Protein AF-A0A9D1WB05-F1 (afdb_monomer)

Structure (mmCIF, N/CA/C/O backbone):
data_AF-A0A9D1WB05-F1
#
_entry.id   AF-A0A9D1WB05-F1
#
loop_
_atom_site.group_PDB
_atom_site.id
_atom_site.type_symbol
_atom_site.label_atom_id
_atom_site.label_alt_id
_atom_site.label_comp_id
_atom_site.label_asym_id
_atom_site.label_entity_id
_atom_site.label_seq_id
_atom_site.pdbx_PDB_ins_code
_atom_site.Cartn_x
_atom_site.Cartn_y
_atom_site.Cartn_z
_atom_site.occupancy
_atom_site.B_iso_or_equiv
_atom_site.auth_seq_id
_atom_site.auth_comp_id
_atom_site.auth_asym_id
_atom_site.auth_atom_id
_atom_site.pdbx_PDB_model_num
ATOM 1 N N . PHE A 1 1 ? -5.147 -21.246 6.588 1.00 89.12 1 PHE A N 1
ATOM 2 C CA . PHE A 1 1 ? -5.757 -19.910 6.414 1.00 89.12 1 PHE A CA 1
ATOM 3 C C . PHE A 1 1 ? -4.987 -19.091 5.380 1.00 89.12 1 PHE A C 1
ATOM 5 O O . PHE A 1 1 ? -5.624 -18.463 4.549 1.00 89.12 1 PHE A O 1
ATOM 12 N N . GLU A 1 2 ? -3.654 -19.194 5.340 1.00 93.06 2 GLU A N 1
ATOM 13 C CA . GLU A 1 2 ? -2.764 -18.577 4.334 1.00 93.06 2 GLU A CA 1
ATOM 14 C C . GLU A 1 2 ? -3.246 -18.680 2.879 1.00 93.06 2 GLU A C 1
ATOM 16 O O . GLU A 1 2 ? -3.355 -17.659 2.212 1.00 93.06 2 GLU A O 1
ATOM 21 N N . ALA A 1 3 ? -3.633 -19.871 2.401 1.00 97.06 3 ALA A N 1
ATOM 22 C CA . ALA A 1 3 ? -4.131 -20.041 1.029 1.00 97.06 3 ALA A CA 1
ATOM 23 C C . ALA A 1 3 ? -5.339 -19.136 0.700 1.00 97.06 3 ALA A C 1
ATOM 25 O O . ALA A 1 3 ? -5.446 -18.623 -0.407 1.00 97.06 3 ALA A O 1
ATOM 26 N N . ILE A 1 4 ? -6.219 -18.882 1.676 1.00 96.00 4 ILE A N 1
ATOM 27 C CA . ILE A 1 4 ? -7.369 -17.980 1.508 1.00 96.00 4 ILE A CA 1
ATOM 28 C C . ILE A 1 4 ? -6.901 -16.520 1.440 1.00 96.00 4 ILE A C 1
ATOM 30 O O . ILE A 1 4 ? -7.431 -15.744 0.649 1.00 96.00 4 ILE A O 1
ATOM 34 N N . LEU A 1 5 ? -5.921 -16.131 2.263 1.00 94.88 5 LEU A N 1
ATOM 35 C CA . LEU A 1 5 ? -5.347 -14.780 2.241 1.00 94.88 5 LEU A CA 1
ATOM 36 C C . LEU A 1 5 ? -4.648 -14.494 0.911 1.00 94.88 5 LEU A C 1
ATOM 38 O O . LEU A 1 5 ? -4.804 -13.407 0.354 1.00 94.88 5 LEU A O 1
ATOM 42 N N . PHE A 1 6 ? -3.914 -15.483 0.405 1.00 96.38 6 PHE A N 1
ATOM 43 C CA . PHE A 1 6 ? -3.216 -15.404 -0.868 1.00 96.38 6 PHE A CA 1
ATOM 44 C C . PHE A 1 6 ? -4.193 -15.281 -2.042 1.00 96.38 6 PHE A C 1
ATOM 46 O O . PHE A 1 6 ? -4.075 -14.339 -2.822 1.00 96.38 6 PHE A O 1
ATOM 53 N N . GLU A 1 7 ? -5.214 -16.141 -2.104 1.00 98.06 7 GLU A N 1
ATOM 54 C CA . GLU A 1 7 ? -6.233 -16.086 -3.161 1.00 98.06 7 GLU A CA 1
ATOM 55 C C . GLU A 1 7 ? -6.943 -14.730 -3.185 1.00 98.06 7 GLU A C 1
ATOM 57 O O . GLU A 1 7 ? -7.048 -14.091 -4.224 1.00 98.06 7 GLU A O 1
ATOM 62 N N . ARG A 1 8 ? -7.348 -14.212 -2.019 1.00 97.75 8 ARG A N 1
ATOM 63 C CA . ARG A 1 8 ? -7.998 -12.894 -1.926 1.00 97.75 8 ARG A CA 1
ATOM 64 C C . ARG A 1 8 ? -7.105 -11.742 -2.376 1.00 97.75 8 ARG A C 1
ATOM 66 O O . ARG A 1 8 ? -7.625 -10.752 -2.887 1.00 97.75 8 ARG A O 1
ATOM 73 N N . LYS A 1 9 ? -5.791 -11.833 -2.142 1.00 96.38 9 LYS A N 1
ATOM 74 C CA . LYS A 1 9 ? -4.823 -10.819 -2.586 1.00 96.38 9 LYS A CA 1
ATOM 75 C C . LYS A 1 9 ? -4.764 -10.756 -4.114 1.00 96.38 9 LYS A C 1
ATOM 77 O O . LYS A 1 9 ? -4.623 -9.656 -4.640 1.00 96.38 9 LYS A O 1
ATOM 82 N N . ILE A 1 10 ? -4.866 -11.903 -4.787 1.00 97.50 10 ILE A N 1
ATOM 83 C CA . ILE A 1 10 ? -4.849 -12.007 -6.251 1.00 97.50 10 ILE A CA 1
ATOM 84 C C . ILE A 1 10 ? -6.216 -11.630 -6.829 1.00 97.50 10 ILE A C 1
ATOM 86 O O . ILE A 1 10 ? -6.292 -10.707 -7.631 1.00 97.50 10 ILE A O 1
ATOM 90 N N . GLU A 1 11 ? -7.284 -12.288 -6.372 1.00 98.12 11 GLU A N 1
ATOM 91 C CA . GLU A 1 11 ? -8.647 -12.142 -6.901 1.00 98.12 11 GLU A CA 1
ATOM 92 C C . GLU A 1 11 ? -9.156 -10.698 -6.818 1.00 98.12 11 GLU A C 1
ATOM 94 O O . GLU A 1 11 ? -9.781 -10.206 -7.747 1.00 98.12 11 GLU A O 1
ATOM 99 N N . PHE A 1 12 ? -8.850 -9.994 -5.722 1.00 98.00 12 PHE A N 1
ATOM 100 C CA . PHE A 1 12 ? -9.285 -8.610 -5.502 1.00 98.00 12 PHE A CA 1
ATOM 101 C C . PHE A 1 12 ? -8.144 -7.592 -5.625 1.00 98.00 12 PHE A C 1
ATOM 103 O O . PHE A 1 12 ? -8.158 -6.538 -4.965 1.00 98.00 12 PHE A O 1
ATOM 110 N N . ALA A 1 13 ? -7.113 -7.912 -6.413 1.00 96.81 13 ALA A N 1
ATOM 111 C CA . ALA A 1 13 ? -6.029 -6.981 -6.691 1.00 96.81 13 ALA A CA 1
ATOM 112 C C . ALA A 1 13 ? -6.593 -5.664 -7.257 1.00 96.81 13 ALA A C 1
ATOM 114 O O . ALA A 1 13 ? -7.478 -5.657 -8.103 1.00 96.81 13 ALA A O 1
ATOM 115 N N . PHE A 1 14 ? -6.090 -4.530 -6.761 1.00 96.06 14 PHE A N 1
ATOM 116 C CA . PHE A 1 14 ? -6.531 -3.179 -7.147 1.00 96.06 14 PHE A CA 1
ATOM 117 C C . PHE A 1 14 ? -8.000 -2.811 -6.834 1.00 96.06 14 PHE A C 1
ATOM 119 O O . PHE A 1 14 ? -8.456 -1.744 -7.231 1.00 96.06 14 PHE A O 1
ATOM 126 N N . GLU A 1 15 ? -8.716 -3.592 -6.015 1.00 97.62 15 GLU A N 1
ATOM 127 C CA . GLU A 1 15 ? -10.096 -3.282 -5.583 1.00 97.62 15 GLU A CA 1
ATOM 128 C C . GLU A 1 15 ? -10.201 -2.689 -4.163 1.00 97.62 15 GLU A C 1
ATOM 130 O O . GLU A 1 15 ? -11.262 -2.673 -3.528 1.00 97.62 15 GLU A O 1
ATOM 135 N N . GLY A 1 16 ? -9.073 -2.263 -3.590 1.00 96.44 16 GLY A N 1
ATOM 136 C CA . GLY A 1 16 ? -9.024 -1.687 -2.242 1.00 96.44 16 GLY A CA 1
ATOM 137 C C . GLY A 1 16 ? -9.300 -2.681 -1.105 1.00 96.44 16 GLY A C 1
ATOM 138 O O . GLY A 1 16 ? -9.444 -2.267 0.044 1.00 96.44 16 GLY A O 1
ATOM 139 N N . LYS A 1 17 ? -9.363 -3.994 -1.374 1.00 97.25 17 LYS A N 1
ATOM 140 C CA . LYS A 1 17 ? -9.651 -5.013 -0.346 1.00 97.25 17 LYS A CA 1
ATOM 141 C C . LYS A 1 17 ? -8.461 -5.315 0.559 1.00 97.25 17 LYS A C 1
ATOM 143 O O . LYS A 1 17 ? -8.656 -5.508 1.756 1.00 97.25 17 LYS A O 1
ATOM 148 N N . ARG A 1 18 ? -7.235 -5.307 0.019 1.00 95.94 18 ARG A N 1
ATOM 149 C CA . ARG A 1 18 ? -6.016 -5.695 0.755 1.00 95.94 18 ARG A CA 1
ATOM 150 C C . ARG A 1 18 ? -5.816 -4.884 2.036 1.00 95.94 18 ARG A C 1
ATOM 152 O O . ARG A 1 18 ? -5.493 -5.470 3.062 1.00 95.94 18 ARG A O 1
ATOM 159 N N . PHE A 1 19 ? -6.064 -3.574 1.993 1.00 96.06 19 PHE A N 1
ATOM 160 C CA . PHE A 1 19 ? -5.976 -2.711 3.175 1.00 96.06 19 PHE A CA 1
ATOM 161 C C . PHE A 1 19 ? -6.924 -3.178 4.290 1.00 96.06 19 PHE A C 1
ATOM 163 O O . PHE A 1 19 ? -6.508 -3.356 5.431 1.00 96.06 19 PHE A O 1
ATOM 170 N N . TRP A 1 20 ? -8.192 -3.430 3.9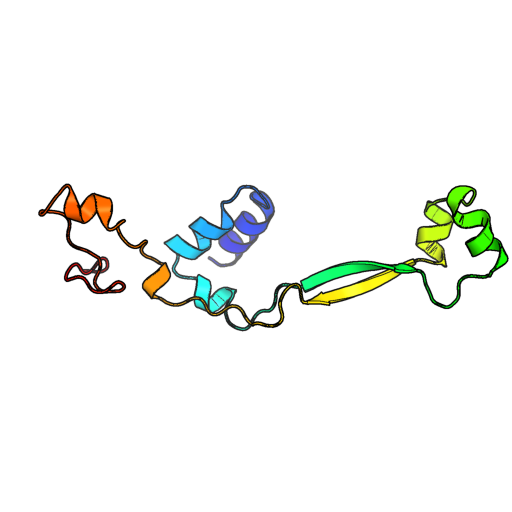61 1.00 96.44 20 TRP A N 1
ATOM 171 C CA . TRP A 1 20 ? -9.191 -3.861 4.941 1.00 96.44 20 TRP A CA 1
ATOM 172 C C . TRP A 1 20 ? -8.958 -5.282 5.446 1.00 96.44 20 TRP A C 1
ATOM 174 O O . TRP A 1 20 ? -9.211 -5.551 6.618 1.00 96.44 20 TRP A O 1
ATOM 184 N N . ASP A 1 21 ? -8.465 -6.173 4.588 1.00 97.12 21 ASP A N 1
ATOM 185 C CA . ASP A 1 21 ? -8.101 -7.540 4.955 1.00 97.12 21 ASP A CA 1
ATOM 186 C C . ASP A 1 21 ? -6.946 -7.565 5.958 1.00 97.12 21 ASP A C 1
ATOM 188 O O . ASP A 1 21 ? -7.084 -8.159 7.026 1.00 97.12 21 ASP A O 1
ATOM 192 N N . LEU A 1 22 ? -5.857 -6.847 5.676 1.00 96.50 22 LEU A N 1
ATOM 193 C CA . LEU A 1 22 ? -4.743 -6.712 6.616 1.00 96.50 22 LEU A CA 1
ATOM 194 C C . LEU A 1 22 ? -5.181 -6.067 7.934 1.00 96.50 22 LEU A C 1
ATOM 196 O O . LEU A 1 22 ? -4.821 -6.543 9.009 1.00 96.50 22 LEU A O 1
ATOM 200 N N . ARG A 1 23 ? -6.026 -5.031 7.864 1.00 95.38 23 ARG A N 1
ATOM 201 C CA . ARG A 1 23 ? -6.537 -4.328 9.044 1.00 95.38 23 ARG A CA 1
ATOM 202 C C . ARG A 1 23 ? -7.374 -5.227 9.949 1.00 95.38 23 ARG A C 1
ATOM 204 O O . ARG A 1 23 ? -7.125 -5.297 11.148 1.00 95.38 23 ARG A O 1
ATOM 211 N N . ARG A 1 24 ? -8.391 -5.897 9.398 1.00 94.12 24 ARG A N 1
ATOM 212 C CA . ARG A 1 24 ? -9.355 -6.684 10.190 1.00 94.12 24 ARG A CA 1
ATOM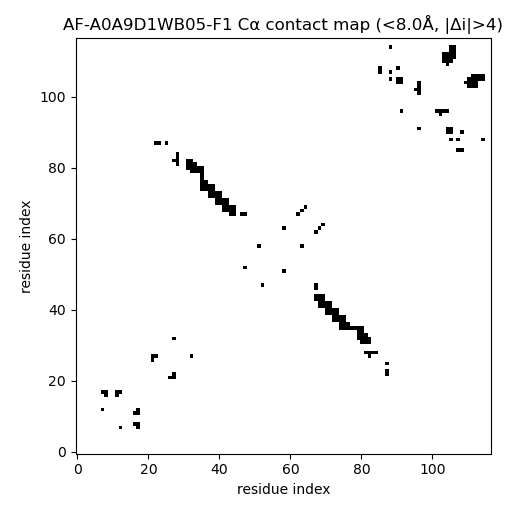 213 C C . ARG A 1 24 ? -8.753 -7.964 10.761 1.00 94.12 24 ARG A C 1
ATOM 215 O O . ARG A 1 24 ? -9.257 -8.468 11.759 1.00 94.12 24 ARG A O 1
ATOM 222 N N . TRP A 1 25 ? -7.697 -8.477 10.132 1.00 94.94 25 TRP A N 1
ATOM 223 C CA . TRP A 1 25 ? -6.963 -9.649 10.603 1.00 94.94 25 TRP A CA 1
ATOM 224 C C . TRP A 1 25 ? -5.706 -9.318 11.402 1.00 94.94 25 TRP A C 1
ATOM 226 O O . TRP A 1 25 ? -5.051 -10.241 11.866 1.00 94.94 25 TRP A O 1
ATOM 236 N N . LYS A 1 26 ? -5.414 -8.032 11.623 1.00 94.56 26 LYS A N 1
ATOM 237 C CA . LYS A 1 26 ? -4.233 -7.570 12.359 1.00 94.56 26 LYS A CA 1
ATOM 238 C C . LYS A 1 26 ? -2.903 -8.081 11.791 1.00 94.56 26 LYS A C 1
ATOM 240 O O . LYS A 1 26 ? -2.070 -8.591 12.527 1.00 94.56 26 LYS A O 1
ATOM 245 N N . LEU A 1 27 ? -2.734 -7.945 10.476 1.00 96.25 27 LEU A N 1
ATOM 246 C CA . LEU A 1 27 ? -1.589 -8.484 9.736 1.00 96.25 27 LEU A CA 1
ATOM 247 C C . LEU A 1 27 ? -0.651 -7.416 9.148 1.00 96.25 27 LEU A C 1
ATOM 249 O O . LEU A 1 27 ? 0.279 -7.771 8.439 1.00 96.25 27 LEU A O 1
ATOM 253 N N . PHE A 1 28 ? -0.875 -6.118 9.367 1.00 96.94 28 PHE A N 1
ATOM 254 C CA . PHE A 1 28 ? -0.017 -5.082 8.779 1.00 96.94 28 PHE A CA 1
ATOM 255 C C . PHE A 1 28 ? 1.447 -5.208 9.205 1.00 96.94 28 PHE A C 1
ATOM 257 O O . PHE A 1 28 ? 2.313 -5.139 8.340 1.00 96.94 28 PHE A O 1
ATOM 264 N N . GLU A 1 29 ? 1.727 -5.398 10.496 1.00 97.00 29 GLU A N 1
ATOM 265 C CA . GLU A 1 29 ? 3.105 -5.494 10.979 1.00 97.00 29 GLU A CA 1
ATOM 266 C C . GLU A 1 29 ? 3.805 -6.739 10.439 1.00 97.00 29 GLU A C 1
ATOM 268 O O . GLU A 1 29 ? 4.918 -6.639 9.939 1.00 97.00 29 GLU A O 1
ATOM 273 N N . GLU A 1 30 ? 3.141 -7.894 10.507 1.00 95.75 30 GLU A N 1
ATOM 274 C CA . GLU A 1 30 ? 3.694 -9.171 10.042 1.00 95.75 30 GLU A CA 1
ATOM 275 C C . GLU A 1 30 ? 3.939 -9.178 8.528 1.00 95.75 30 GLU A C 1
ATOM 277 O O . GLU A 1 30 ? 4.953 -9.694 8.068 1.00 95.75 30 GLU A O 1
ATOM 282 N N . GLU A 1 31 ? 3.026 -8.593 7.751 1.00 95.12 31 GLU A N 1
ATOM 283 C CA . GLU A 1 31 ? 3.055 -8.701 6.293 1.00 95.12 31 GLU A CA 1
ATOM 284 C C . GLU A 1 31 ? 3.805 -7.570 5.596 1.00 95.12 31 GLU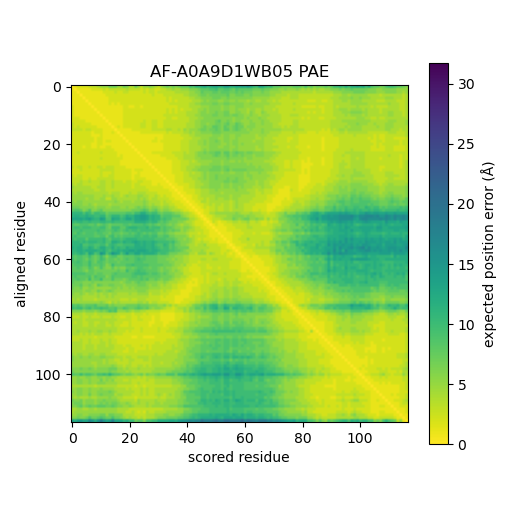 A C 1
ATOM 286 O O . GLU A 1 31 ? 4.139 -7.737 4.426 1.00 95.12 31 GLU A O 1
ATOM 291 N N . LEU A 1 32 ? 3.973 -6.405 6.235 1.00 95.75 32 LEU A N 1
ATOM 292 C CA . LEU A 1 32 ? 4.509 -5.211 5.572 1.00 95.75 32 LEU A CA 1
ATOM 293 C C . LEU A 1 32 ? 5.732 -4.598 6.256 1.00 95.75 32 LEU A C 1
ATOM 295 O O . LEU A 1 32 ? 6.500 -3.936 5.560 1.00 95.75 32 LEU A O 1
ATOM 299 N N . ASN A 1 33 ? 5.915 -4.737 7.575 1.00 97.44 33 ASN A N 1
ATOM 300 C CA . ASN A 1 33 ? 6.988 -3.996 8.240 1.00 97.44 33 ASN A CA 1
ATOM 301 C C . ASN A 1 33 ? 8.371 -4.466 7.776 1.00 97.44 33 ASN A C 1
ATOM 303 O O . ASN A 1 33 ? 8.606 -5.658 7.589 1.00 97.44 33 ASN A O 1
ATOM 307 N N . GLY A 1 34 ? 9.285 -3.513 7.591 1.00 96.12 34 GLY A N 1
ATOM 308 C CA . GLY A 1 34 ? 10.627 -3.778 7.060 1.00 96.12 34 GLY A CA 1
ATOM 309 C C . GLY A 1 34 ? 10.679 -3.969 5.541 1.00 96.12 34 GLY A C 1
ATOM 310 O O . GLY A 1 34 ? 11.758 -4.125 4.977 1.00 96.12 34 GLY A O 1
ATOM 311 N N . MET A 1 35 ? 9.534 -3.950 4.851 1.00 95.56 35 MET A N 1
ATOM 312 C CA . MET A 1 35 ? 9.507 -3.939 3.391 1.00 95.56 35 MET A CA 1
ATOM 313 C C . MET A 1 35 ? 9.671 -2.514 2.861 1.00 95.56 35 MET A C 1
ATOM 315 O O . MET A 1 35 ? 9.109 -1.563 3.410 1.00 95.56 35 MET A O 1
ATOM 319 N N . ILE A 1 36 ? 10.363 -2.392 1.731 1.00 96.19 36 ILE A N 1
ATOM 320 C CA . ILE A 1 36 ? 10.360 -1.201 0.880 1.00 96.19 36 ILE A CA 1
ATOM 321 C C . ILE A 1 36 ? 9.540 -1.531 -0.366 1.00 96.19 36 ILE A C 1
ATOM 323 O O . ILE A 1 36 ? 9.628 -2.633 -0.914 1.00 96.19 36 ILE A O 1
ATOM 327 N N . ARG A 1 37 ? 8.683 -0.603 -0.803 1.00 94.25 37 ARG A N 1
ATOM 328 C CA . ARG A 1 37 ? 7.933 -0.794 -2.048 1.00 94.25 37 ARG A CA 1
ATOM 329 C C . ARG A 1 37 ? 8.887 -0.609 -3.214 1.00 94.25 37 ARG A C 1
ATOM 331 O O . ARG A 1 37 ? 9.510 0.438 -3.333 1.00 94.25 37 ARG A O 1
ATOM 338 N N . GLN A 1 38 ? 8.950 -1.609 -4.080 1.00 95.06 38 GLN A N 1
ATOM 339 C CA . GLN A 1 38 ? 9.802 -1.586 -5.261 1.00 95.06 38 GLN A CA 1
ATOM 340 C C . GLN A 1 38 ? 8.974 -1.391 -6.526 1.00 95.06 38 GLN A C 1
ATOM 342 O O . GLN A 1 38 ? 7.817 -1.814 -6.618 1.00 95.06 38 GLN A O 1
ATOM 347 N N . GLY A 1 39 ? 9.579 -0.719 -7.492 1.00 94.94 39 GLY A N 1
ATOM 348 C CA . GLY A 1 39 ? 9.036 -0.457 -8.809 1.00 94.94 39 GLY A CA 1
ATOM 349 C C . GLY A 1 39 ? 9.960 -1.013 -9.875 1.00 94.94 39 GLY A C 1
ATOM 350 O O . GLY A 1 39 ? 11.148 -1.226 -9.647 1.00 94.94 39 GLY A O 1
ATOM 351 N N . LEU A 1 40 ? 9.400 -1.218 -11.061 1.00 95.44 40 LEU A N 1
ATOM 352 C CA . LEU A 1 40 ? 10.161 -1.540 -12.258 1.00 95.44 40 LEU A CA 1
ATOM 353 C C . LEU A 1 40 ? 10.119 -0.339 -13.190 1.00 95.44 40 LEU A C 1
ATOM 355 O O . LEU A 1 40 ? 9.047 0.214 -13.449 1.00 95.44 40 LEU A O 1
ATOM 359 N N . ARG A 1 41 ? 11.278 0.047 -13.715 1.00 93.88 41 ARG A N 1
ATOM 360 C CA . ARG A 1 41 ? 11.388 1.030 -14.791 1.00 93.88 41 ARG A CA 1
ATOM 361 C C . ARG A 1 41 ? 12.038 0.385 -16.004 1.00 93.88 41 ARG A C 1
ATOM 363 O O . ARG A 1 41 ? 13.021 -0.342 -15.893 1.00 93.88 41 ARG A O 1
ATOM 370 N N . VAL A 1 42 ? 11.477 0.674 -17.170 1.00 92.62 42 VAL A N 1
ATOM 371 C CA . VAL A 1 42 ? 12.090 0.324 -18.448 1.00 92.62 42 VAL A CA 1
ATOM 372 C C . VAL A 1 42 ? 13.156 1.374 -18.747 1.00 92.62 42 VAL A C 1
ATOM 374 O O . VAL A 1 42 ? 12.868 2.573 -18.736 1.00 92.62 42 VAL A O 1
ATOM 377 N N . VAL A 1 43 ? 14.388 0.938 -18.993 1.00 92.44 43 VAL A N 1
ATOM 378 C CA . VAL A 1 43 ? 15.521 1.815 -19.301 1.00 92.44 43 VAL A CA 1
ATOM 379 C C . VAL A 1 43 ? 16.209 1.388 -20.580 1.00 92.44 43 VAL A C 1
ATOM 381 O O . VAL A 1 43 ? 16.334 0.198 -20.874 1.00 92.44 43 VAL A O 1
ATOM 384 N N . LEU A 1 44 ? 16.646 2.380 -21.348 1.00 89.75 44 LEU A N 1
ATOM 385 C CA . LEU A 1 44 ? 17.403 2.141 -22.563 1.00 89.75 44 LEU A CA 1
ATOM 386 C C . LEU A 1 44 ? 18.764 1.537 -22.206 1.00 89.75 44 LEU A C 1
ATOM 388 O O . LEU A 1 44 ? 19.447 2.004 -21.294 1.00 89.75 44 LEU A O 1
ATOM 392 N N . SER A 1 45 ? 19.148 0.497 -22.931 1.00 87.31 45 SER A N 1
ATOM 393 C CA . SER A 1 45 ? 20.436 -0.160 -22.782 1.00 87.31 45 SER A CA 1
ATOM 394 C C . SER A 1 45 ? 21.564 0.773 -23.210 1.00 87.31 45 SER A C 1
ATOM 396 O O . SER A 1 45 ? 21.511 1.406 -24.265 1.00 87.31 45 SER A O 1
ATOM 398 N N . ASN A 1 46 ? 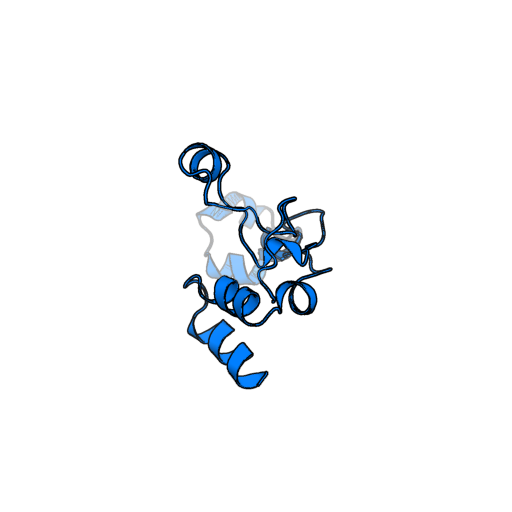22.656 0.767 -22.445 1.00 83.75 46 ASN A N 1
ATOM 399 C CA . ASN A 1 46 ? 23.880 1.501 -22.780 1.00 83.75 46 ASN A CA 1
ATOM 400 C C . ASN A 1 46 ? 24.587 0.960 -24.040 1.00 83.75 46 ASN A C 1
ATOM 402 O O . ASN A 1 46 ? 25.598 1.516 -24.462 1.00 83.75 46 ASN A O 1
ATOM 406 N N . SER A 1 47 ? 24.103 -0.145 -24.615 1.00 85.88 47 SER A N 1
ATOM 407 C CA . SER A 1 47 ? 24.664 -0.786 -25.809 1.00 85.88 47 SER A CA 1
ATOM 408 C C . SER A 1 47 ? 23.882 -0.499 -27.093 1.00 85.88 47 SER A C 1
ATOM 410 O O . SER A 1 47 ? 24.159 -1.133 -28.109 1.00 85.88 47 SER A O 1
ATOM 412 N N . ILE A 1 48 ? 22.915 0.425 -27.073 1.00 89.31 48 ILE A N 1
ATOM 413 C CA . ILE A 1 48 ? 22.185 0.796 -28.288 1.00 89.31 48 ILE A CA 1
ATOM 414 C C . ILE A 1 48 ? 23.134 1.431 -29.329 1.00 89.31 48 ILE A C 1
ATOM 416 O O . ILE A 1 48 ? 23.912 2.329 -28.989 1.00 89.31 48 ILE A O 1
ATOM 420 N N . PRO A 1 49 ? 23.111 0.984 -30.599 1.00 91.44 49 PRO A N 1
ATOM 421 C CA . PRO A 1 49 ? 23.857 1.642 -31.666 1.00 91.44 49 PRO A CA 1
ATOM 422 C C . PRO A 1 49 ? 23.349 3.068 -31.913 1.00 91.44 49 PRO A C 1
ATOM 424 O O . PRO A 1 49 ? 22.145 3.310 -31.891 1.00 91.44 49 PRO A O 1
ATOM 427 N N . ALA A 1 50 ? 24.257 4.002 -32.216 1.00 90.50 50 ALA A N 1
ATOM 428 C CA . ALA A 1 50 ? 23.900 5.402 -32.478 1.00 90.50 50 ALA A CA 1
ATOM 429 C C . ALA A 1 50 ? 22.885 5.554 -33.627 1.00 90.50 50 ALA A C 1
ATOM 431 O O . ALA A 1 50 ? 21.975 6.359 -33.526 1.00 90.50 50 ALA A O 1
ATOM 432 N N . GLU A 1 51 ? 22.990 4.727 -34.669 1.00 90.50 51 GLU A N 1
ATOM 433 C CA . GLU A 1 51 ? 22.062 4.735 -35.809 1.00 90.50 51 GLU A CA 1
ATOM 434 C C . GLU A 1 51 ? 20.613 4.426 -35.405 1.00 90.50 51 GLU A C 1
ATOM 436 O O . GLU A 1 51 ? 19.691 5.078 -35.889 1.00 90.50 51 GLU A O 1
ATOM 441 N N . VAL A 1 52 ? 20.425 3.477 -34.483 1.00 88.44 52 VAL A N 1
ATOM 442 C CA . VAL A 1 52 ? 19.107 3.116 -33.939 1.00 88.44 52 VAL A CA 1
ATOM 443 C C . VAL A 1 52 ? 18.608 4.227 -33.013 1.00 88.44 52 VAL A C 1
ATOM 445 O O . VAL A 1 52 ? 17.442 4.605 -33.055 1.00 88.44 52 VAL A O 1
ATOM 448 N N . LEU A 1 53 ? 19.498 4.798 -32.193 1.00 88.94 53 LEU A N 1
ATOM 449 C CA . LEU A 1 53 ? 19.156 5.896 -31.286 1.00 88.94 53 LEU A CA 1
ATOM 450 C C . LEU A 1 53 ? 18.720 7.164 -32.039 1.00 88.94 53 LEU A C 1
ATOM 452 O O . LEU A 1 53 ? 17.756 7.812 -31.637 1.00 88.94 53 LEU A O 1
ATOM 456 N N . ASP A 1 54 ? 19.404 7.497 -33.133 1.00 91.50 54 ASP A N 1
ATOM 457 C CA . ASP A 1 54 ? 19.114 8.669 -33.964 1.00 91.50 54 ASP A CA 1
ATOM 458 C C . ASP A 1 54 ? 17.775 8.539 -34.717 1.00 91.50 54 ASP A C 1
ATOM 460 O O . ASP A 1 54 ? 17.203 9.549 -35.132 1.00 91.50 54 ASP A O 1
ATOM 464 N N . ASN A 1 55 ? 17.250 7.314 -34.863 1.00 90.81 55 ASN A N 1
ATOM 465 C CA . ASN A 1 55 ? 16.007 7.011 -35.577 1.00 90.81 55 ASN A CA 1
ATOM 466 C C . ASN A 1 55 ? 14.944 6.328 -34.702 1.00 90.81 55 ASN A C 1
ATOM 468 O O . ASN A 1 55 ? 14.021 5.730 -35.246 1.00 90.81 55 ASN A O 1
ATOM 472 N N . LEU A 1 56 ? 15.021 6.452 -33.372 1.00 87.25 56 LEU A N 1
ATOM 473 C CA . LEU A 1 56 ? 14.196 5.693 -32.418 1.00 87.25 56 LEU A CA 1
ATOM 474 C C . LEU A 1 56 ? 12.684 5.708 -32.728 1.00 87.25 56 LEU A C 1
ATOM 476 O O . LEU A 1 56 ? 12.011 4.696 -32.568 1.00 87.25 56 LEU A O 1
ATOM 480 N N . ASP A 1 57 ? 12.156 6.838 -33.206 1.00 88.31 57 ASP A N 1
ATOM 481 C CA . ASP A 1 57 ? 10.731 7.012 -33.533 1.00 88.31 57 ASP A CA 1
ATOM 482 C C . ASP A 1 57 ? 10.285 6.271 -34.813 1.00 88.31 57 ASP A C 1
ATOM 484 O O . ASP A 1 57 ? 9.091 6.202 -35.109 1.00 88.31 57 ASP A O 1
ATOM 488 N N . GLN A 1 58 ? 11.235 5.770 -35.606 1.00 91.31 58 GLN A N 1
ATOM 489 C CA . GLN A 1 58 ? 11.013 5.053 -36.867 1.00 91.31 58 GLN A CA 1
ATOM 490 C C . GLN A 1 58 ? 11.282 3.547 -36.747 1.00 91.31 58 GLN A C 1
ATOM 492 O O . GLN A 1 58 ? 10.929 2.799 -37.658 1.00 91.31 58 GLN A O 1
ATOM 497 N N . GLU A 1 59 ? 11.900 3.115 -35.648 1.00 88.88 59 GLU A N 1
ATOM 498 C CA . GLU A 1 59 ? 12.212 1.715 -35.369 1.00 88.88 59 GLU A CA 1
ATOM 499 C C . GLU A 1 59 ? 10.970 0.938 -34.912 1.00 88.88 59 GLU A C 1
ATOM 501 O O . GLU A 1 59 ? 10.006 1.498 -34.379 1.00 88.88 59 GLU A O 1
ATOM 506 N N . ASP A 1 60 ? 10.993 -0.381 -35.102 1.00 91.94 60 ASP A N 1
ATOM 507 C CA . ASP A 1 60 ? 9.934 -1.255 -34.606 1.00 91.94 60 ASP A CA 1
ATOM 508 C C . ASP A 1 60 ? 9.996 -1.354 -33.076 1.00 91.94 60 ASP A C 1
ATOM 510 O O . ASP A 1 60 ? 11.023 -1.694 -32.484 1.00 91.94 60 ASP A O 1
ATOM 514 N N . ILE A 1 61 ? 8.875 -1.056 -32.420 1.00 88.81 61 ILE A N 1
ATOM 515 C CA . ILE A 1 61 ? 8.815 -1.005 -30.961 1.00 88.81 61 ILE A CA 1
ATOM 516 C C . ILE A 1 61 ? 9.124 -2.365 -30.317 1.00 88.81 61 ILE A C 1
ATOM 518 O O . ILE A 1 61 ? 9.777 -2.397 -29.274 1.00 88.81 61 ILE A O 1
ATOM 522 N N . ASP A 1 62 ? 8.729 -3.482 -30.932 1.00 90.94 62 ASP A N 1
ATOM 523 C CA . ASP A 1 62 ? 8.986 -4.822 -30.403 1.00 90.94 62 ASP A CA 1
ATOM 524 C C 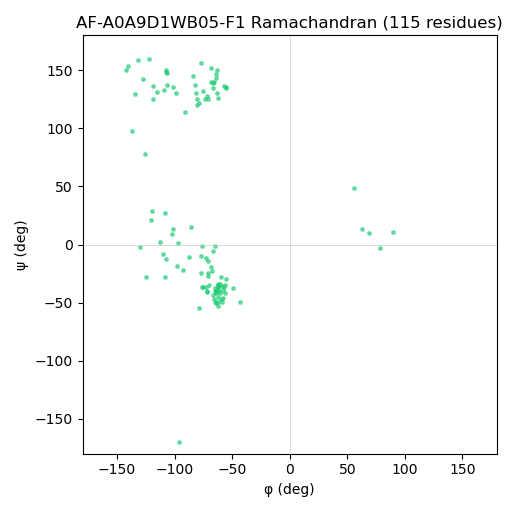. ASP A 1 62 ? 10.470 -5.195 -30.560 1.00 90.94 62 ASP A C 1
ATOM 526 O O . ASP A 1 62 ? 11.056 -5.797 -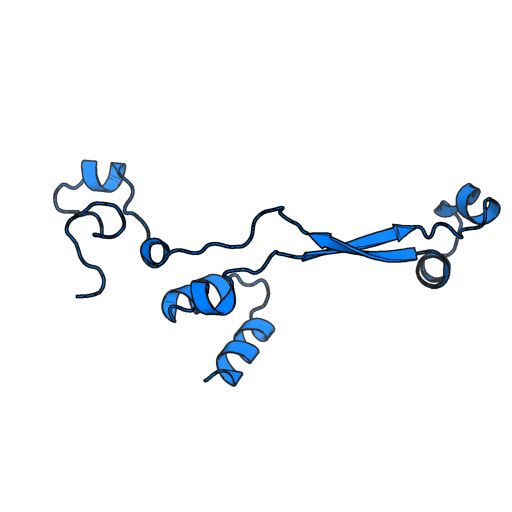29.649 1.00 90.94 62 ASP A O 1
ATOM 530 N N . GLU A 1 63 ? 11.114 -4.786 -31.660 1.00 89.81 63 GLU A N 1
ATOM 531 C CA . GLU A 1 63 ? 12.567 -4.925 -31.837 1.00 89.81 63 GLU A CA 1
ATOM 532 C C . GLU A 1 63 ? 13.346 -4.072 -30.828 1.00 89.81 63 GLU A C 1
ATOM 534 O O . GLU A 1 63 ? 14.330 -4.550 -30.248 1.00 89.81 63 GLU A O 1
ATOM 539 N N . LEU A 1 64 ? 12.879 -2.849 -30.547 1.00 88.62 64 LEU A N 1
ATOM 540 C CA . LEU A 1 64 ? 13.463 -1.991 -29.517 1.00 88.62 64 LEU A CA 1
ATOM 541 C C . LEU A 1 64 ? 13.347 -2.624 -28.123 1.00 88.62 64 LEU A C 1
ATOM 543 O O . LEU A 1 64 ? 14.350 -2.712 -27.410 1.00 88.62 64 LEU A O 1
ATOM 547 N N . TYR A 1 65 ? 12.154 -3.093 -27.729 1.00 87.56 65 TYR A N 1
ATOM 548 C CA . TYR A 1 65 ? 11.935 -3.740 -26.425 1.00 87.56 65 TYR A CA 1
ATOM 549 C C . TYR A 1 65 ? 12.752 -5.017 -26.258 1.00 87.56 65 TYR A C 1
ATOM 551 O O . TYR A 1 65 ? 13.261 -5.273 -25.167 1.00 87.56 65 TYR A O 1
ATOM 559 N N . SER A 1 66 ? 12.906 -5.796 -27.327 1.00 89.69 66 SER A N 1
ATOM 560 C CA . SER A 1 66 ? 13.616 -7.075 -27.279 1.00 89.69 66 SER A CA 1
ATOM 561 C C . SER A 1 66 ? 15.136 -6.914 -27.217 1.00 89.69 66 SER A C 1
ATOM 563 O O . SER A 1 66 ? 15.802 -7.706 -26.551 1.00 89.69 66 SER A O 1
ATOM 565 N N . ASN A 1 67 ? 15.693 -5.912 -27.906 1.00 90.31 67 ASN A N 1
ATOM 566 C CA . ASN A 1 67 ? 17.142 -5.798 -28.098 1.00 90.31 67 ASN A CA 1
ATOM 567 C C . ASN A 1 67 ? 17.795 -4.666 -27.295 1.00 90.31 67 ASN A C 1
ATOM 569 O O . ASN A 1 67 ? 18.980 -4.756 -26.966 1.00 90.31 67 ASN A O 1
ATOM 573 N N . TYR A 1 68 ? 17.055 -3.593 -26.998 1.00 91.69 68 TYR A N 1
ATOM 574 C CA . TYR A 1 68 ? 17.643 -2.334 -26.532 1.00 91.69 68 TYR A CA 1
ATOM 575 C C . TYR A 1 68 ? 17.010 -1.757 -25.269 1.00 91.69 68 TYR A C 1
ATOM 577 O O . TYR A 1 68 ? 17.526 -0.766 -24.759 1.00 91.69 68 TYR A O 1
ATOM 585 N N . PHE A 1 69 ? 15.970 -2.372 -24.706 1.00 91.88 69 PHE A N 1
ATOM 586 C CA . PHE A 1 69 ? 15.450 -2.011 -23.389 1.00 91.88 69 PHE A CA 1
ATOM 587 C C . PHE A 1 69 ? 15.791 -3.062 -22.332 1.00 91.88 69 PHE A C 1
ATOM 589 O O . PHE A 1 69 ? 15.893 -4.256 -22.597 1.00 91.88 69 PHE A O 1
ATOM 596 N N . THR A 1 70 ? 15.971 -2.594 -21.102 1.00 91.56 70 THR A N 1
ATOM 597 C CA . THR A 1 70 ? 16.204 -3.426 -19.918 1.00 91.56 70 THR A CA 1
ATOM 598 C C . THR A 1 70 ? 15.284 -2.982 -18.786 1.00 91.56 70 THR A C 1
ATOM 600 O O . THR A 1 70 ? 14.767 -1.863 -18.804 1.00 91.56 70 THR A O 1
ATOM 603 N N . LEU A 1 71 ? 15.043 -3.867 -17.818 1.00 92.75 71 LEU A N 1
ATOM 604 C CA . LEU A 1 71 ? 14.291 -3.544 -16.609 1.00 92.75 71 LEU A CA 1
ATOM 605 C C . LEU A 1 71 ? 15.263 -3.254 -15.471 1.00 92.75 71 LEU A C 1
ATOM 607 O O . LEU A 1 71 ? 16.170 -4.041 -15.208 1.00 92.75 71 LEU A O 1
ATOM 611 N N . GLU A 1 72 ? 15.041 -2.139 -14.792 1.00 94.12 72 GLU A N 1
ATOM 612 C CA . GLU A 1 72 ? 15.736 -1.768 -13.567 1.00 94.12 72 GLU A CA 1
ATOM 613 C C . GLU A 1 72 ? 14.718 -1.729 -12.422 1.00 94.12 72 GLU A C 1
ATOM 615 O O . GLU A 1 72 ? 13.638 -1.141 -12.550 1.00 94.12 72 GLU A O 1
ATOM 620 N N . GLU A 1 73 ? 15.061 -2.379 -11.313 1.00 95.31 73 GLU A N 1
ATOM 621 C CA . GLU A 1 73 ? 14.331 -2.277 -10.052 1.00 95.31 73 GLU A CA 1
ATOM 622 C C . GLU A 1 73 ? 14.781 -1.026 -9.301 1.00 95.31 73 GLU A C 1
ATOM 624 O O . GLU A 1 73 ? 15.972 -0.720 -9.239 1.00 95.31 73 GLU A O 1
ATOM 629 N N . PHE A 1 74 ? 13.829 -0.302 -8.722 1.00 95.06 74 PHE A N 1
ATOM 630 C CA . PHE A 1 74 ? 14.116 0.851 -7.878 1.00 95.06 74 PHE A CA 1
ATOM 631 C C . PHE A 1 74 ? 13.175 0.891 -6.680 1.00 95.06 74 PHE A C 1
ATOM 633 O O . PHE A 1 74 ? 12.036 0.422 -6.748 1.00 95.06 74 PHE A O 1
ATOM 640 N N . ASP A 1 75 ? 13.637 1.505 -5.601 1.00 96.94 75 ASP A N 1
ATOM 641 C CA . ASP A 1 75 ? 12.831 1.718 -4.409 1.00 96.94 75 ASP A CA 1
ATOM 642 C C . ASP A 1 75 ? 11.936 2.953 -4.599 1.00 96.94 75 ASP A C 1
ATOM 644 O O . ASP A 1 75 ? 12.394 4.018 -5.018 1.00 96.94 75 ASP A O 1
ATOM 648 N N . LEU A 1 76 ? 10.635 2.821 -4.321 1.00 94.44 76 LEU A N 1
ATOM 649 C CA . LEU A 1 76 ? 9.681 3.935 -4.410 1.00 94.44 76 LEU A CA 1
ATOM 650 C C . LEU A 1 76 ? 9.896 4.956 -3.292 1.00 94.44 76 LEU A C 1
ATOM 652 O O . LEU A 1 76 ? 9.541 6.124 -3.452 1.00 94.44 76 LEU A O 1
ATOM 656 N N . GLU A 1 77 ? 10.431 4.507 -2.158 1.00 93.31 77 GLU A N 1
ATOM 657 C CA . GLU A 1 77 ? 10.706 5.321 -0.982 1.00 93.31 77 GLU A CA 1
ATOM 658 C C . GLU A 1 77 ? 12.021 4.893 -0.315 1.00 93.31 77 GLU A C 1
ATOM 660 O O . GLU A 1 77 ? 12.349 3.712 -0.303 1.00 93.31 77 GLU A O 1
ATOM 665 N N . ASP A 1 78 ? 12.709 5.834 0.337 1.00 92.75 78 ASP A N 1
ATOM 666 C CA . ASP A 1 78 ? 13.942 5.575 1.108 1.00 92.75 78 ASP A CA 1
ATOM 667 C C . ASP A 1 78 ? 13.670 5.130 2.562 1.00 92.75 78 ASP A C 1
ATOM 669 O O . ASP A 1 78 ? 14.535 5.227 3.436 1.00 92.75 78 ASP A O 1
ATOM 673 N N . VAL A 1 79 ? 12.434 4.728 2.868 1.00 95.00 79 VAL A N 1
ATOM 674 C CA . VAL A 1 79 ? 11.996 4.397 4.228 1.00 95.00 79 VAL A CA 1
ATOM 675 C C . VAL A 1 79 ? 11.205 3.099 4.205 1.00 95.00 79 VAL A C 1
ATOM 677 O O . VAL A 1 79 ? 10.254 2.949 3.438 1.00 95.00 79 VAL A O 1
ATOM 680 N N . GLU A 1 80 ? 11.588 2.179 5.084 1.00 96.44 80 GLU A N 1
ATOM 681 C CA . GLU A 1 80 ? 10.854 0.941 5.317 1.00 96.44 80 GLU A CA 1
ATOM 682 C C . GLU A 1 80 ? 9.460 1.226 5.882 1.00 96.44 80 GLU A C 1
ATOM 684 O O . GLU A 1 80 ? 9.242 2.160 6.661 1.00 96.44 80 GLU A O 1
ATOM 689 N N . ILE A 1 81 ? 8.495 0.387 5.521 1.00 96.19 81 ILE A N 1
ATOM 690 C CA . ILE A 1 81 ? 7.164 0.460 6.114 1.00 96.19 81 ILE A CA 1
ATOM 691 C C . ILE A 1 81 ? 7.276 0.188 7.624 1.00 96.19 81 ILE A C 1
ATOM 693 O O . ILE A 1 81 ? 7.792 -0.844 8.052 1.00 96.19 81 ILE A O 1
ATOM 697 N N . GLU A 1 82 ? 6.745 1.112 8.427 1.00 95.94 82 GLU A N 1
ATOM 698 C CA . GLU A 1 82 ? 6.645 0.998 9.886 1.00 95.94 82 GLU A CA 1
ATOM 699 C C . GLU A 1 82 ? 5.184 1.205 10.314 1.00 95.94 82 GLU A C 1
ATOM 701 O O . GLU A 1 82 ? 4.764 2.276 10.765 1.00 95.94 82 GLU A O 1
ATOM 706 N N . HIS A 1 83 ? 4.363 0.174 10.130 1.00 95.56 83 HIS A N 1
ATOM 707 C CA . HIS A 1 83 ? 3.001 0.167 10.636 1.00 95.56 83 HIS A CA 1
ATOM 708 C C . HIS A 1 83 ? 3.003 -0.076 12.147 1.00 95.56 83 HIS A C 1
ATOM 710 O O . HIS A 1 83 ? 3.641 -1.012 12.635 1.00 95.56 83 HIS A O 1
ATOM 716 N N . LYS A 1 84 ? 2.254 0.751 12.882 1.00 93.81 84 LYS A N 1
ATOM 717 C CA . LYS A 1 84 ? 2.149 0.671 14.339 1.00 93.81 84 LYS A C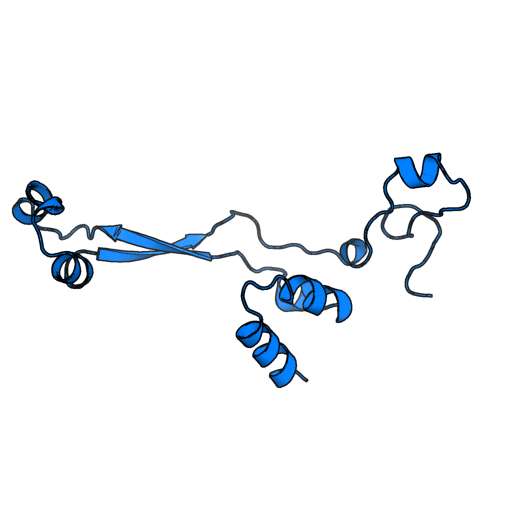A 1
ATOM 718 C C . LYS A 1 84 ? 0.781 0.135 14.779 1.00 93.81 84 LYS A C 1
ATOM 720 O O . LYS A 1 84 ? -0.211 0.386 14.080 1.00 93.81 84 LYS A O 1
ATOM 725 N N . PRO A 1 85 ? 0.680 -0.560 15.927 1.00 91.00 85 PRO A N 1
ATOM 726 C CA . PRO A 1 85 ? -0.584 -1.123 16.405 1.00 91.00 85 PRO A CA 1
ATOM 727 C C . PRO A 1 85 ? -1.719 -0.094 16.549 1.00 91.00 85 PRO A C 1
ATOM 729 O O . PRO A 1 85 ? -2.896 -0.411 16.365 1.00 91.00 85 PRO A O 1
ATOM 732 N N . GLU A 1 86 ? -1.386 1.165 16.831 1.00 91.94 86 GLU A N 1
ATOM 733 C CA . GLU A 1 86 ? -2.326 2.277 16.984 1.00 91.94 86 GLU A CA 1
ATOM 734 C C . GLU A 1 86 ? -3.150 2.523 15.716 1.00 91.94 86 GLU A C 1
ATOM 736 O O . GLU A 1 86 ? -4.297 2.972 15.790 1.00 91.94 86 GLU A O 1
ATOM 741 N N . TYR A 1 87 ? -2.601 2.189 14.547 1.00 93.38 87 TYR A N 1
ATOM 742 C CA . TYR A 1 87 ? -3.229 2.450 13.257 1.00 93.38 87 TYR A CA 1
ATOM 743 C C . TYR A 1 87 ? -4.361 1.473 12.923 1.00 93.38 87 TYR A C 1
ATOM 745 O O . TYR A 1 87 ? -5.120 1.758 11.994 1.00 93.38 87 TYR A O 1
ATOM 753 N N . TYR A 1 88 ? -4.556 0.381 13.678 1.00 94.81 88 TYR A N 1
ATOM 754 C CA . TYR A 1 88 ? -5.699 -0.537 13.510 1.00 94.81 88 TYR A CA 1
ATOM 755 C C . TYR A 1 88 ? -7.049 0.072 13.868 1.00 94.81 88 TYR A C 1
ATOM 757 O O . TYR A 1 88 ? -8.082 -0.331 13.323 1.00 94.81 88 TYR A O 1
ATOM 765 N N . PHE A 1 89 ? -7.051 1.111 14.697 1.00 94.06 89 PHE A N 1
ATOM 766 C CA . PHE A 1 89 ? -8.238 1.885 15.030 1.00 94.06 89 PHE A CA 1
ATOM 767 C C . PHE A 1 89 ? -8.017 3.320 14.583 1.00 94.06 89 PHE A C 1
ATOM 769 O O . PHE A 1 89 ? -7.006 3.931 14.910 1.00 94.06 89 PHE A O 1
ATOM 776 N N . PHE A 1 90 ? -8.934 3.849 13.778 1.00 94.00 90 PHE A N 1
ATOM 777 C CA . PHE A 1 90 ? -8.807 5.229 13.333 1.00 94.00 90 PHE A CA 1
ATOM 778 C C . PHE A 1 90 ? -9.013 6.166 14.516 1.00 94.00 90 PHE 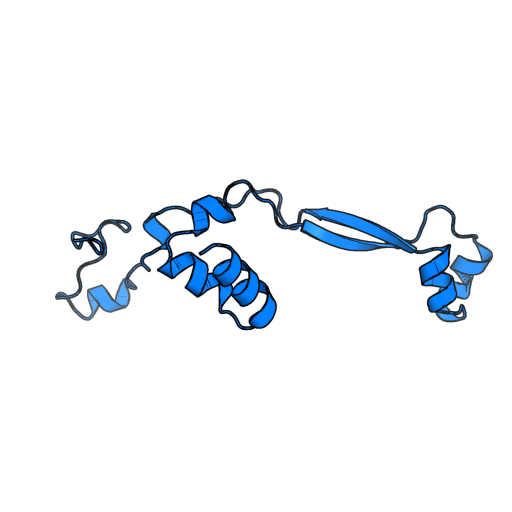A C 1
ATOM 780 O O . PHE A 1 90 ? -9.907 5.941 15.333 1.00 94.00 90 PHE A O 1
ATOM 787 N N . ALA A 1 91 ? -8.210 7.226 14.573 1.00 95.38 91 ALA A N 1
ATOM 788 C CA . ALA A 1 91 ? -8.492 8.346 15.451 1.00 95.38 91 ALA A CA 1
ATOM 789 C C . ALA A 1 91 ? -9.878 8.911 15.126 1.00 95.38 91 ALA A C 1
ATOM 791 O O . ALA A 1 91 ? -10.225 9.118 13.958 1.00 95.38 91 ALA A O 1
ATOM 792 N N . ILE A 1 92 ? -10.654 9.212 16.161 1.00 96.00 92 ILE A N 1
ATOM 793 C CA . ILE A 1 92 ? -11.879 9.987 15.997 1.00 96.00 92 ILE A CA 1
ATOM 794 C C . ILE A 1 92 ? -11.477 11.438 15.685 1.00 96.00 92 ILE A C 1
ATOM 796 O O . ILE A 1 92 ? -10.680 12.010 16.433 1.00 96.00 92 ILE A O 1
ATOM 800 N N . PRO A 1 93 ? -12.001 12.057 14.611 1.00 96.25 93 PRO A N 1
ATOM 801 C CA . PRO A 1 93 ? -11.706 13.447 14.286 1.00 96.25 93 PRO A CA 1
ATOM 802 C C . PRO A 1 93 ? -12.022 14.401 15.445 1.00 96.25 93 PRO A C 1
ATOM 804 O O . PRO A 1 93 ? -13.095 14.333 16.048 1.00 96.25 93 PRO A O 1
ATOM 807 N N . GLN A 1 94 ? -11.110 15.334 15.731 1.00 95.00 94 GLN A N 1
ATOM 808 C CA . GLN A 1 94 ? -11.229 16.228 16.890 1.00 95.00 94 GLN A CA 1
ATOM 809 C C . GLN A 1 94 ? -12.510 17.075 16.864 1.00 95.00 94 GLN A C 1
ATOM 811 O O . GLN A 1 94 ? -13.127 17.303 17.902 1.00 95.00 94 GLN A O 1
ATOM 816 N N . ASN A 1 95 ? -12.946 17.503 15.679 1.00 97.62 95 ASN A N 1
ATOM 817 C CA . ASN A 1 95 ? -14.202 18.230 15.501 1.00 97.62 95 ASN A CA 1
ATOM 818 C C . ASN A 1 95 ? -15.435 17.398 15.905 1.00 97.62 95 ASN A C 1
ATOM 820 O O . ASN A 1 95 ? -16.385 17.948 16.453 1.00 97.62 95 ASN A O 1
ATOM 824 N N . ALA A 1 96 ? -15.428 16.083 15.673 1.00 97.06 96 ALA A N 1
ATOM 825 C CA . ALA A 1 96 ? -16.512 15.197 16.083 1.00 97.06 96 ALA A CA 1
ATOM 826 C C . ALA A 1 96 ? -16.591 15.106 17.615 1.00 97.06 96 ALA A C 1
ATOM 828 O O . ALA A 1 96 ? -17.681 15.235 18.169 1.00 97.06 96 ALA A O 1
ATOM 829 N N . ILE A 1 97 ? -15.441 14.980 18.290 1.00 96.94 97 ILE A N 1
ATOM 830 C CA . ILE A 1 97 ? -15.344 14.984 19.760 1.00 96.94 97 ILE A CA 1
ATOM 831 C C . ILE A 1 97 ? -15.819 16.326 20.334 1.00 96.94 97 ILE A C 1
ATOM 833 O O . ILE A 1 97 ? -16.618 16.360 21.265 1.00 96.94 97 ILE A O 1
ATOM 837 N N . GLN A 1 98 ? -15.386 17.447 19.751 1.00 96.25 98 GLN A N 1
ATOM 838 C CA . GLN A 1 98 ? -15.807 18.785 20.186 1.00 96.25 98 GLN A CA 1
ATOM 839 C C . GLN A 1 98 ? -17.316 19.011 20.022 1.00 96.25 98 GLN A C 1
ATOM 841 O O . GLN A 1 98 ? -17.938 19.647 20.871 1.00 96.25 98 GLN A O 1
ATOM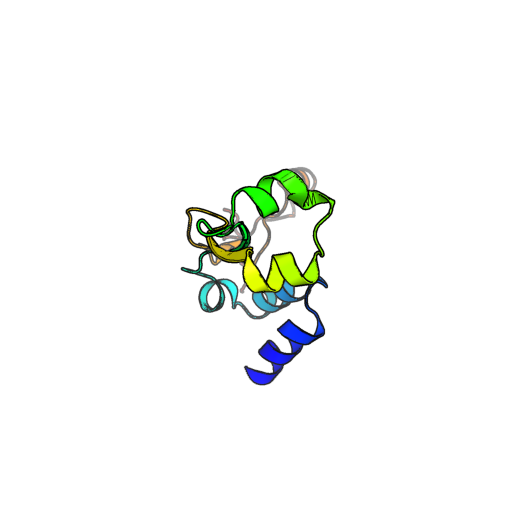 846 N N . ASN A 1 99 ? -17.912 18.473 18.955 1.00 97.88 99 ASN A N 1
ATOM 847 C CA . ASN A 1 99 ? -19.347 18.586 18.698 1.00 97.88 99 ASN A CA 1
ATOM 848 C C . ASN A 1 99 ? -20.190 17.642 19.568 1.00 97.88 99 ASN A C 1
ATOM 850 O O . ASN A 1 99 ? -21.369 17.913 19.798 1.00 97.88 99 ASN A O 1
ATOM 854 N N . ASN A 1 100 ? -19.620 16.534 20.045 1.00 96.88 100 ASN A N 1
ATOM 855 C CA . ASN A 1 100 ? -20.305 15.570 20.894 1.00 96.88 100 ASN A CA 1
ATOM 856 C C . ASN A 1 100 ? -19.402 15.118 22.046 1.00 96.88 100 ASN A C 1
ATOM 858 O O . ASN A 1 100 ? -18.644 14.162 21.912 1.00 96.88 100 ASN A O 1
ATOM 862 N N . GLY A 1 101 ? -19.583 15.737 23.215 1.00 94.38 101 GLY A N 1
ATOM 863 C CA . GLY A 1 101 ? -18.818 15.416 24.425 1.00 94.38 101 GLY A CA 1
ATOM 864 C C . GLY A 1 101 ? -19.037 14.009 24.997 1.00 94.38 101 GLY A C 1
ATOM 865 O O . GLY A 1 101 ? -18.419 13.676 25.999 1.00 94.38 101 GLY A O 1
ATOM 866 N N . LYS A 1 102 ? -19.912 13.185 24.398 1.00 96.06 102 LYS A N 1
ATOM 867 C CA . LYS A 1 102 ? -20.030 11.752 24.720 1.00 96.06 102 LYS A CA 1
ATOM 868 C C . LYS A 1 102 ? -19.075 10.872 23.909 1.00 96.06 102 LYS A C 1
ATOM 870 O O . LYS A 1 102 ? -19.004 9.679 24.177 1.00 96.06 102 LYS A O 1
ATOM 875 N N . LEU A 1 103 ? -18.421 11.411 22.877 1.00 96.25 103 LEU A N 1
ATOM 876 C CA . LEU A 1 103 ? -17.404 10.676 22.133 1.00 96.25 103 LEU A CA 1
ATOM 877 C C . LEU A 1 103 ? -16.093 10.714 22.911 1.00 96.25 103 LEU A C 1
ATOM 879 O O . LEU A 1 103 ? -15.533 11.783 23.145 1.00 96.25 103 LEU A O 1
ATOM 883 N N . GLU A 1 104 ? -15.598 9.537 23.267 1.00 95.44 104 GLU A N 1
ATOM 884 C CA . GLU A 1 104 ? -14.281 9.356 23.867 1.00 95.44 104 GLU A CA 1
ATOM 885 C C . GLU A 1 104 ? -13.299 8.869 22.802 1.00 95.44 104 GLU A C 1
ATOM 887 O O . GLU A 1 104 ? -13.622 7.984 22.008 1.00 95.44 104 GLU A O 1
ATOM 892 N N . GLN A 1 105 ? -12.100 9.455 22.770 1.00 96.62 105 GLN A N 1
ATOM 893 C CA . GLN A 1 105 ? -11.040 8.999 21.874 1.00 96.62 105 GLN A CA 1
ATOM 894 C C . GLN A 1 105 ? -10.543 7.610 22.298 1.00 96.62 105 GLN A C 1
ATOM 896 O O . GLN A 1 105 ? -10.571 7.261 23.482 1.00 96.62 105 GLN A O 1
ATOM 901 N N . ASN A 1 106 ? -10.054 6.835 21.333 1.00 95.19 106 ASN A N 1
ATOM 902 C CA . ASN A 1 106 ? -9.367 5.578 21.605 1.00 95.19 106 ASN A CA 1
ATOM 903 C C . ASN A 1 106 ? -8.061 5.784 22.409 1.00 95.19 106 ASN A C 1
ATOM 905 O O . ASN A 1 106 ? -7.375 6.805 22.311 1.00 95.19 106 ASN A O 1
ATOM 909 N N . ASN A 1 107 ? -7.705 4.788 23.214 1.00 94.62 107 ASN A N 1
ATOM 910 C CA . ASN A 1 107 ? -6.525 4.796 24.080 1.00 94.62 107 ASN A CA 1
ATOM 911 C C . ASN A 1 107 ? -5.212 4.934 23.296 1.00 94.62 107 ASN A C 1
ATOM 913 O O . ASN A 1 107 ? -4.297 5.627 23.734 1.00 94.62 107 ASN A O 1
ATOM 917 N N . THR A 1 108 ? -5.150 4.362 22.094 1.00 93.38 108 THR A N 1
ATOM 918 C CA . THR A 1 108 ? -4.001 4.452 21.189 1.00 93.38 108 THR A CA 1
ATOM 919 C C . THR A 1 108 ? -3.799 5.835 20.568 1.00 93.38 108 THR A C 1
ATOM 921 O O . THR A 1 108 ? -2.717 6.109 20.057 1.00 93.38 108 THR A O 1
ATOM 924 N N . TRP A 1 109 ? -4.789 6.731 20.641 1.00 94.38 109 TRP A N 1
ATOM 925 C CA . TRP A 1 109 ? -4.649 8.129 20.218 1.00 94.38 109 TRP A CA 1
ATOM 926 C C . TRP A 1 109 ? -4.905 9.120 21.363 1.00 94.38 109 TRP A C 1
ATOM 928 O O . TRP A 1 109 ? -5.317 10.258 21.132 1.00 94.38 109 TRP A O 1
ATOM 938 N N . GLY A 1 110 ? -4.632 8.703 22.604 1.00 92.06 110 GLY A N 1
ATOM 939 C CA . GLY A 1 110 ? -4.597 9.582 23.778 1.00 92.06 110 GLY A CA 1
ATOM 940 C C . GLY A 1 110 ? -5.923 9.764 24.522 1.00 92.06 110 GLY A C 1
ATOM 941 O O . GLY A 1 110 ? -6.013 10.646 25.374 1.00 92.06 110 GLY A O 1
ATOM 942 N N . GLY A 1 111 ? -6.948 8.965 24.218 1.00 94.38 111 GLY A N 1
ATOM 943 C CA . GLY A 1 111 ? -8.194 8.926 24.985 1.00 94.38 111 GLY A CA 1
ATOM 944 C C . GLY A 1 111 ? -8.256 7.813 26.034 1.00 94.38 111 GLY A C 1
ATOM 945 O O . GLY A 1 111 ? -7.261 7.160 26.339 1.00 94.38 111 GLY A O 1
ATOM 946 N N . SER A 1 112 ? -9.443 7.607 26.605 1.00 95.06 112 SER A N 1
ATOM 947 C CA . SER A 1 112 ? -9.721 6.595 27.636 1.00 95.06 112 SER A CA 1
ATOM 948 C C . SER A 1 112 ? -10.332 5.304 27.094 1.00 95.06 112 SER A C 1
ATOM 950 O O . SER A 1 112 ? -10.308 4.291 27.790 1.00 95.06 112 SER A O 1
ATOM 952 N N . TYR A 1 113 ? -10.894 5.324 25.883 1.00 94.56 113 TYR A N 1
ATOM 953 C CA . TYR A 1 113 ? -11.655 4.201 25.347 1.00 94.56 113 TYR A CA 1
ATOM 954 C C . TYR A 1 113 ? -10.729 3.103 24.818 1.00 94.56 113 TYR A C 1
ATOM 956 O O . TYR A 1 113 ? -9.940 3.344 23.906 1.00 94.56 113 TYR A O 1
ATOM 964 N N . ASP A 1 114 ? -10.835 1.886 25.346 1.00 93.62 114 ASP A N 1
ATOM 965 C CA . ASP A 1 114 ? -10.110 0.734 24.810 1.00 93.62 114 ASP A CA 1
ATOM 966 C C . ASP A 1 114 ? -10.956 0.016 23.746 1.00 93.62 114 ASP A C 1
ATOM 968 O O . ASP A 1 114 ? -11.992 -0.559 24.076 1.00 93.62 114 ASP A O 1
ATOM 972 N N . PRO A 1 115 ? -10.548 0.016 22.465 1.00 89.56 115 PRO A N 1
ATOM 973 C CA . PRO A 1 115 ? -11.303 -0.647 21.409 1.00 89.56 115 PRO A CA 1
ATOM 974 C C . PRO A 1 115 ? -11.162 -2.181 21.402 1.00 89.56 115 PRO A C 1
ATOM 976 O O . PRO A 1 115 ? -11.749 -2.826 20.530 1.00 89.56 115 PRO A O 1
ATOM 979 N N . LEU A 1 116 ? -10.369 -2.769 22.305 1.00 88.81 116 LEU A N 1
ATOM 980 C CA . LEU A 1 116 ? -10.126 -4.214 22.393 1.00 88.81 116 LEU A CA 1
ATOM 981 C C . LEU A 1 116 ? -10.754 -4.897 23.618 1.00 88.81 116 LEU A C 1
ATOM 983 O O . LEU A 1 116 ? -10.703 -6.128 23.673 1.00 88.81 116 LEU A O 1
ATOM 987 N N . LEU A 1 117 ? -11.302 -4.126 24.567 1.00 82.19 117 LEU A N 1
ATOM 988 C CA . LEU A 1 117 ? -12.011 -4.619 25.757 1.00 82.19 117 LEU A CA 1
ATOM 989 C C . LEU A 1 117 ? -13.510 -4.801 25.475 1.00 82.19 117 LEU A C 1
ATOM 991 O O . LEU A 1 117 ? -13.896 -5.932 25.102 1.00 82.19 117 LEU A O 1
#

Radius of gyration: 23.87 Å; Cα contacts (8 Å, |Δi|>4): 111; chains: 1; bounding box: 45×39×64 Å

pLDDT: mean 93.79, std 3.25, range [82.19, 98.12]

Sequence (117 aa):
FEAILFERKIEFAFEGKRFWDLRRWKLFEEELNGMIRQGLRVVLSNSIPAEVLDNLDQEDIDELYSNYFTLEEFDLEDVEIEHKPEYYFFAIPQNAIQNNGKLEQNNTWGGSYDPLL

Solvent-accessible surface area (backbone atoms only — not comparable to full-atom values): 7313 Å² total; per-residue (Å²): 111,66,70,59,57,54,48,51,51,61,78,39,56,94,65,72,45,60,63,55,52,30,50,78,68,72,35,49,51,83,74,40,43,76,41,60,58,72,43,80,43,84,38,77,40,95,79,59,54,66,74,55,64,79,39,54,92,78,52,59,67,68,60,41,55,73,75,33,44,42,81,44,79,44,69,77,49,101,58,58,41,80,65,56,81,50,69,71,52,78,73,68,56,67,66,60,36,72,76,33,84,85,55,71,38,41,44,75,72,78,33,81,37,62,94,83,120

Mean predicted aligned error: 5.18 Å

Nearest PDB structures (foldseek):
  6sv4-assembly1_ec  TM=2.461E-01  e=5.580E+00  Saccharomyces cerevisiae

Foldseek 3Di:
DVVVLVCCCVVCPPVPVNVVVCLVVVNCCVPFFQDFDKDKDKDFAPPDDPVCVVCVVPDDPVCCCVPTIDIDMDTPDPDGDDDDPLVSDDWDDPVVCVVPVVDFTDVSVPTDDDPVD

Organism: NCBI:txid2838759

Secondary structure (DSSP, 8-state):
-HHHHHHHHHHTTTTTHHHHHHHHHT-HHHHHTT---EEEEEEE-TT--HHHHHTGGGS-HHHHHHHTEEEEEEES-SS-----GGGGSPPPPHHHHHH-TTPPPBGGGTSSB-TT-

InterPro domains:
  IPR011990 Tetratricopeptide-like helical domain superfamily [SSF48452] (2-109)
  IPR012944 RagB/SusD domain [PF07980] (2-109)